Protein AF-A0AAN8XG85-F1 (afdb_monomer_lite)

pLDDT: mean 82.7, std 12.17, range [45.53, 94.12]

Sequence (70 aa):
VAHFVHKVLSVINIAQTAISSDNEAVIQWVRNDNSNIAYVRNRVAEIKELSDNYQIFHVPSEENPADFVT

Organism: Halocaridina rubra (NCBI:txid373956)

Secondary structure (DSSP, 8-state):
-HHHHHHHHTTS--S-EEEEES-HHHHHHHH------HHHHHHHHHHHHT-SSEEEEE--GGG-TTTS--

Foldseek 3Di:
DLVVCVVVCVVPPDPAAEDEDQPPVLLVCLVPVPDPDPVSNVVSVVVVVSDDHYHYDYDHPVGDPVNVPD

Structure (mmCIF, N/CA/C/O backbone):
data_AF-A0AAN8XG85-F1
#
_entry.id   AF-A0AAN8XG85-F1
#
loop_
_atom_site.group_PDB
_atom_site.id
_atom_site.type_symbol
_atom_site.label_atom_id
_atom_site.label_alt_id
_atom_site.label_comp_id
_atom_site.label_asym_id
_atom_site.label_entity_id
_atom_site.label_seq_id
_atom_site.pdbx_PDB_ins_code
_atom_site.Cartn_x
_atom_site.Cartn_y
_atom_site.Cartn_z
_atom_site.occupancy
_atom_site.B_iso_or_equiv
_atom_site.auth_seq_id
_atom_site.auth_comp_id
_atom_site.auth_asym_id
_atom_site.auth_atom_id
_atom_site.pdbx_PDB_model_num
ATOM 1 N N . VAL A 1 1 ? -6.473 3.481 -12.547 1.00 47.91 1 VAL A N 1
ATOM 2 C CA . VAL A 1 1 ? -5.002 3.293 -12.548 1.00 47.91 1 VAL A CA 1
ATOM 3 C C . VAL A 1 1 ? -4.618 1.891 -12.075 1.00 47.91 1 VAL A C 1
ATOM 5 O O . VAL A 1 1 ? -4.087 1.154 -12.892 1.00 47.91 1 VAL A O 1
ATOM 8 N N . ALA A 1 2 ? -4.993 1.457 -10.862 1.00 45.53 2 ALA A N 1
ATOM 9 C CA . ALA A 1 2 ? -4.694 0.105 -10.346 1.00 45.53 2 ALA A CA 1
ATOM 10 C C . ALA A 1 2 ? -5.115 -1.055 -11.281 1.00 45.53 2 ALA A C 1
ATOM 12 O O . ALA A 1 2 ? -4.307 -1.919 -11.597 1.00 45.53 2 ALA A O 1
ATOM 13 N N . HIS A 1 3 ? -6.337 -1.021 -11.828 1.00 50.91 3 HIS A N 1
ATOM 14 C CA . HIS A 1 3 ? -6.824 -2.047 -12.767 1.00 50.91 3 HIS A CA 1
ATOM 15 C C . HIS A 1 3 ? -6.043 -2.115 -14.097 1.00 50.91 3 HIS A C 1
ATOM 17 O O . HIS A 1 3 ? -5.889 -3.190 -14.672 1.00 50.91 3 HIS A O 1
ATOM 23 N N . PHE A 1 4 ? -5.551 -0.976 -14.601 1.00 61.69 4 PHE A N 1
ATOM 24 C CA . PHE A 1 4 ? -4.745 -0.935 -15.828 1.00 61.69 4 PHE A CA 1
ATOM 25 C C . PHE A 1 4 ? -3.357 -1.523 -15.580 1.00 61.69 4 PHE A C 1
ATOM 27 O O . PHE A 1 4 ? -2.895 -2.353 -16.356 1.00 61.69 4 PHE A O 1
ATOM 34 N N . VAL A 1 5 ? -2.743 -1.143 -14.457 1.00 63.12 5 VAL A N 1
ATOM 35 C CA . VAL A 1 5 ? -1.468 -1.699 -14.004 1.00 63.12 5 VAL A CA 1
ATOM 36 C C . VAL A 1 5 ? -1.596 -3.213 -13.850 1.00 63.12 5 VAL A C 1
ATOM 38 O O . VAL A 1 5 ? -0.840 -3.938 -14.480 1.00 63.12 5 VAL A O 1
ATOM 41 N N . HIS A 1 6 ? -2.624 -3.712 -13.161 1.00 62.19 6 HIS A N 1
ATOM 42 C CA . HIS A 1 6 ? -2.832 -5.153 -12.991 1.00 62.19 6 HIS A CA 1
ATOM 43 C C . HIS A 1 6 ? -2.951 -5.918 -14.326 1.00 62.19 6 HIS A C 1
ATOM 45 O O . HIS A 1 6 ? -2.354 -6.981 -14.489 1.00 62.19 6 HIS A O 1
ATOM 51 N N . LYS A 1 7 ? -3.643 -5.347 -15.323 1.00 67.00 7 LYS A N 1
ATOM 52 C CA . LYS A 1 7 ? -3.792 -5.943 -16.662 1.00 67.00 7 LYS A CA 1
ATOM 53 C C . LYS A 1 7 ? -2.501 -5.941 -17.492 1.00 67.00 7 LYS A C 1
ATOM 55 O O . LYS A 1 7 ? -2.307 -6.834 -18.305 1.00 67.00 7 LYS A O 1
ATOM 60 N N . VAL A 1 8 ? -1.641 -4.936 -17.335 1.00 68.62 8 VAL A N 1
ATOM 61 C CA . VAL A 1 8 ? -0.325 -4.894 -18.004 1.00 68.62 8 VAL A CA 1
ATOM 62 C C . VAL A 1 8 ? 0.659 -5.836 -17.310 1.00 68.62 8 VAL A C 1
ATOM 64 O O . VAL A 1 8 ? 1.438 -6.524 -17.965 1.00 68.62 8 VAL A O 1
ATOM 67 N N . LEU A 1 9 ? 0.585 -5.908 -15.983 1.00 64.88 9 LEU A N 1
ATOM 68 C CA . LEU A 1 9 ? 1.431 -6.755 -15.154 1.00 64.88 9 LEU A CA 1
ATOM 69 C C . LEU A 1 9 ? 1.126 -8.252 -15.317 1.00 64.88 9 LEU A C 1
ATOM 71 O O . LEU A 1 9 ? 2.033 -9.052 -15.141 1.00 64.88 9 LEU A O 1
ATOM 75 N N . SER A 1 10 ? -0.083 -8.651 -15.727 1.00 66.31 10 SER A N 1
ATOM 76 C CA . SER A 1 10 ? -0.420 -10.069 -15.955 1.00 66.31 10 SER A CA 1
ATOM 77 C C . SER A 1 10 ? 0.273 -10.704 -17.169 1.00 66.31 10 SER A C 1
ATOM 79 O O . SER A 1 10 ? 0.279 -11.926 -17.304 1.00 66.31 10 SER A O 1
ATOM 81 N N . VAL A 1 11 ? 0.866 -9.890 -18.048 1.00 77.06 11 VAL A N 1
ATOM 82 C CA . VAL A 1 11 ? 1.647 -10.343 -19.215 1.00 77.06 11 VAL A CA 1
ATOM 83 C C . VAL A 1 11 ? 3.149 -10.391 -18.913 1.00 77.06 11 VAL A C 1
ATOM 85 O O . VAL A 1 11 ? 3.927 -10.957 -19.680 1.00 77.06 11 VAL A O 1
ATOM 88 N N . ILE A 1 12 ? 3.566 -9.786 -17.800 1.00 76.50 12 ILE A N 1
ATOM 89 C CA . ILE A 1 12 ? 4.956 -9.689 -17.369 1.00 76.50 12 ILE A CA 1
ATOM 90 C C . ILE A 1 12 ? 5.169 -10.728 -16.272 1.00 76.50 12 ILE A C 1
ATOM 92 O O . ILE A 1 12 ? 4.410 -10.798 -15.311 1.00 76.50 12 ILE A O 1
ATOM 96 N N . ASN A 1 13 ? 6.220 -11.539 -16.395 1.00 77.88 13 ASN A N 1
ATOM 97 C CA . ASN A 1 13 ? 6.587 -12.462 -15.328 1.00 77.88 13 ASN A CA 1
ATOM 98 C C . ASN A 1 13 ? 7.242 -11.676 -14.181 1.00 77.88 13 ASN A C 1
ATOM 100 O O . ASN A 1 13 ? 8.453 -11.444 -14.182 1.00 77.88 13 ASN A O 1
ATOM 104 N N . ILE A 1 14 ? 6.424 -11.194 -13.249 1.00 76.06 14 ILE A N 1
ATOM 105 C CA . ILE A 1 14 ? 6.876 -10.414 -12.099 1.00 76.06 14 ILE A CA 1
ATOM 106 C C . ILE A 1 14 ? 7.382 -11.375 -11.036 1.00 76.06 14 ILE A C 1
ATOM 108 O O . ILE A 1 14 ? 6.611 -12.113 -10.432 1.00 76.06 14 ILE A O 1
ATOM 112 N N . ALA A 1 15 ? 8.691 -11.342 -10.796 1.00 81.00 15 ALA A N 1
ATOM 113 C CA . ALA A 1 15 ? 9.311 -12.162 -9.763 1.00 81.00 15 ALA A CA 1
ATOM 114 C C . ALA A 1 15 ? 8.914 -11.712 -8.346 1.00 81.00 15 ALA A C 1
ATOM 116 O O . ALA A 1 15 ? 8.785 -12.547 -7.454 1.00 81.00 15 ALA A O 1
ATOM 117 N N . GLN A 1 16 ? 8.742 -10.402 -8.134 1.00 80.88 16 GLN A N 1
ATOM 118 C CA . GLN A 1 16 ? 8.416 -9.827 -6.833 1.00 80.88 16 GLN A CA 1
ATOM 119 C C . GLN A 1 16 ? 7.810 -8.427 -6.970 1.00 80.88 16 GLN A C 1
ATOM 121 O O . GLN A 1 16 ? 8.202 -7.653 -7.844 1.00 80.88 16 GLN A O 1
ATOM 126 N N . THR A 1 17 ? 6.897 -8.089 -6.063 1.00 84.81 17 THR A N 1
ATOM 127 C CA . THR A 1 17 ? 6.346 -6.741 -5.908 1.00 84.81 17 THR A CA 1
ATOM 128 C C . THR A 1 17 ? 6.741 -6.135 -4.568 1.00 84.81 17 THR A C 1
ATOM 130 O O . THR A 1 17 ? 6.893 -6.837 -3.565 1.00 84.81 17 THR A O 1
ATOM 133 N N . ALA A 1 18 ? 6.864 -4.813 -4.531 1.00 87.88 18 ALA A N 1
ATOM 134 C CA . ALA A 1 18 ? 7.046 -4.068 -3.298 1.00 87.88 18 ALA A CA 1
ATOM 135 C C . ALA A 1 18 ? 6.142 -2.835 -3.262 1.00 87.88 18 ALA A C 1
ATOM 137 O O . ALA A 1 18 ? 5.833 -2.251 -4.300 1.00 87.88 18 ALA A O 1
ATOM 138 N N . ILE A 1 19 ? 5.736 -2.459 -2.053 1.00 88.56 19 ILE A N 1
ATOM 139 C CA . ILE A 1 19 ? 4.936 -1.277 -1.752 1.00 88.56 19 ILE A CA 1
ATOM 140 C C . ILE A 1 19 ? 5.772 -0.371 -0.851 1.00 88.56 19 ILE A C 1
ATOM 142 O O . ILE A 1 19 ? 6.243 -0.797 0.206 1.00 88.56 19 ILE A O 1
ATOM 146 N N . SER A 1 20 ? 5.928 0.885 -1.255 1.00 91.06 20 SER A N 1
ATOM 147 C CA . SER A 1 20 ? 6.633 1.902 -0.482 1.00 91.06 20 SER A CA 1
ATOM 148 C C . SER A 1 20 ? 5.764 3.133 -0.269 1.00 91.06 20 SER A C 1
ATOM 150 O O . SER A 1 20 ? 4.979 3.502 -1.141 1.00 91.06 20 SER A O 1
ATOM 152 N N . SER A 1 21 ? 5.902 3.763 0.893 1.00 92.19 21 SER A N 1
ATOM 153 C CA . SER A 1 21 ? 5.282 5.050 1.207 1.00 92.19 21 SER A CA 1
ATOM 154 C C . SER A 1 21 ? 6.159 5.804 2.200 1.00 92.19 21 SER A C 1
ATOM 156 O O . SER A 1 21 ? 6.805 5.188 3.047 1.00 92.19 21 SER A O 1
ATOM 158 N N . ASP A 1 22 ? 6.149 7.124 2.106 1.00 93.38 22 ASP A N 1
ATOM 159 C CA . ASP A 1 22 ? 6.732 8.051 3.077 1.00 93.38 22 ASP A CA 1
ATOM 160 C C . ASP A 1 22 ? 5.832 8.309 4.289 1.00 93.38 22 ASP A C 1
ATOM 162 O O . ASP A 1 22 ? 6.239 8.892 5.294 1.00 93.38 22 ASP A O 1
ATOM 166 N N . ASN A 1 23 ? 4.598 7.810 4.249 1.00 92.50 23 ASN A N 1
ATOM 167 C CA . ASN A 1 23 ? 3.696 7.883 5.377 1.00 92.50 23 ASN A CA 1
ATOM 168 C C . ASN A 1 23 ? 3.877 6.670 6.298 1.00 92.50 23 ASN A C 1
ATOM 170 O O . ASN A 1 23 ? 3.226 5.631 6.146 1.00 92.50 23 ASN A O 1
ATOM 174 N N . GLU A 1 24 ? 4.731 6.829 7.308 1.00 91.94 24 GLU A N 1
ATOM 175 C CA . GLU A 1 24 ? 5.001 5.807 8.326 1.00 91.94 24 GLU A CA 1
ATOM 176 C C . GLU A 1 24 ? 3.709 5.278 8.984 1.00 91.94 24 GLU A C 1
ATOM 178 O O . GLU A 1 24 ? 3.568 4.074 9.193 1.00 91.94 24 GLU A O 1
ATOM 183 N N . ALA A 1 25 ? 2.715 6.134 9.254 1.00 90.62 25 ALA A N 1
ATOM 184 C CA . ALA A 1 25 ? 1.459 5.699 9.873 1.00 90.62 25 ALA A CA 1
ATOM 185 C C . ALA A 1 25 ? 0.674 4.731 8.970 1.00 90.62 25 ALA A C 1
ATOM 187 O O . ALA A 1 25 ? 0.152 3.723 9.453 1.00 90.62 25 ALA A O 1
ATOM 188 N N . VAL A 1 26 ? 0.642 4.991 7.658 1.00 90.19 26 VAL A N 1
ATOM 189 C CA . VAL A 1 26 ? 0.026 4.090 6.672 1.00 90.19 26 VAL A CA 1
ATOM 190 C C . VAL A 1 26 ? 0.775 2.761 6.613 1.00 90.19 26 VAL A C 1
ATOM 192 O O . VAL A 1 26 ? 0.139 1.707 6.663 1.00 90.19 26 VAL A O 1
ATOM 195 N N . ILE A 1 27 ? 2.111 2.788 6.584 1.00 92.31 27 ILE A N 1
ATOM 196 C CA . ILE A 1 27 ? 2.935 1.570 6.617 1.00 92.31 27 ILE A CA 1
ATOM 197 C C . ILE A 1 27 ? 2.609 0.729 7.859 1.00 92.31 27 ILE A C 1
ATOM 199 O O . ILE A 1 27 ? 2.433 -0.488 7.757 1.00 92.31 27 ILE A O 1
ATOM 203 N N . GLN A 1 28 ? 2.469 1.363 9.026 1.00 91.56 28 GLN A N 1
ATOM 204 C CA . GLN A 1 28 ? 2.122 0.666 10.265 1.00 91.56 28 GLN A CA 1
ATOM 205 C C . GLN A 1 28 ? 0.702 0.090 10.250 1.00 91.56 28 GLN A C 1
ATOM 207 O O . GLN A 1 28 ? 0.512 -1.009 10.765 1.00 91.56 28 GLN A O 1
ATOM 212 N N . TRP A 1 29 ? -0.279 0.761 9.638 1.00 92.19 29 TRP A N 1
ATOM 213 C CA . TRP A 1 29 ? -1.631 0.206 9.478 1.00 92.19 29 TRP A CA 1
ATOM 214 C C . TRP A 1 29 ? -1.670 -1.003 8.547 1.00 92.19 29 TRP A C 1
ATOM 216 O O . TRP A 1 29 ? -2.380 -1.967 8.819 1.00 92.19 29 TRP A O 1
ATOM 226 N N . VAL A 1 30 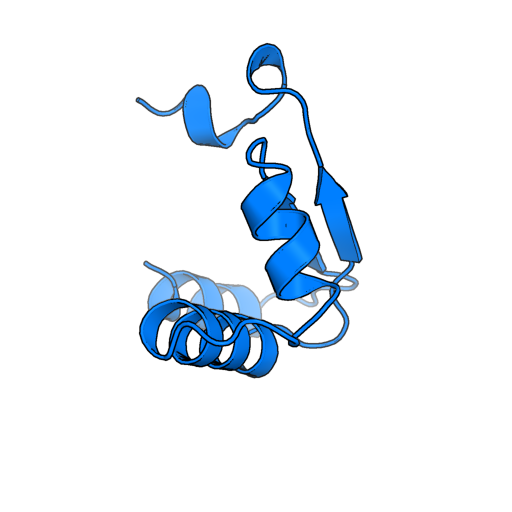? -0.898 -0.984 7.460 1.00 90.19 30 VAL A N 1
ATOM 227 C CA . VAL A 1 30 ? -0.857 -2.122 6.532 1.00 90.19 30 VAL A CA 1
ATOM 228 C C . VAL A 1 30 ? -0.145 -3.319 7.169 1.00 90.19 30 VAL A C 1
ATOM 230 O O . VAL A 1 30 ? -0.621 -4.451 7.049 1.00 90.19 30 VAL A O 1
ATOM 233 N N . ARG A 1 31 ? 0.945 -3.073 7.913 1.00 89.81 31 ARG A N 1
ATOM 234 C CA . ARG A 1 31 ? 1.651 -4.106 8.692 1.00 89.81 31 ARG A CA 1
ATOM 235 C C . ARG A 1 31 ? 0.793 -4.665 9.830 1.00 89.81 31 ARG A C 1
ATOM 237 O O . ARG A 1 31 ? 0.784 -5.874 10.041 1.00 89.81 31 ARG A O 1
ATOM 244 N N . ASN A 1 32 ? 0.060 -3.803 10.536 1.00 86.25 32 ASN A N 1
ATOM 245 C CA . ASN A 1 32 ? -0.726 -4.147 11.719 1.00 86.25 32 ASN A CA 1
ATOM 246 C C . ASN A 1 32 ? -2.196 -3.739 11.528 1.00 86.25 32 ASN A C 1
ATOM 248 O O . ASN A 1 32 ? -2.559 -2.577 11.705 1.00 86.25 32 ASN A O 1
ATOM 252 N N . ASP A 1 33 ? -3.069 -4.705 11.246 1.00 75.38 33 ASP A N 1
ATOM 253 C CA . ASP A 1 33 ? -4.485 -4.467 10.901 1.00 75.38 33 ASP A CA 1
ATOM 254 C C . ASP A 1 33 ? -5.411 -4.184 12.099 1.00 75.38 33 ASP A C 1
ATOM 256 O O . ASP A 1 33 ? -6.579 -4.564 12.135 1.00 75.38 33 ASP A O 1
ATOM 260 N N . ASN A 1 34 ? -4.887 -3.538 13.135 1.00 80.56 34 ASN A N 1
ATOM 261 C CA . ASN A 1 34 ? -5.592 -3.382 14.408 1.00 80.56 34 ASN A CA 1
ATOM 262 C C . ASN A 1 34 ? -6.293 -2.022 14.5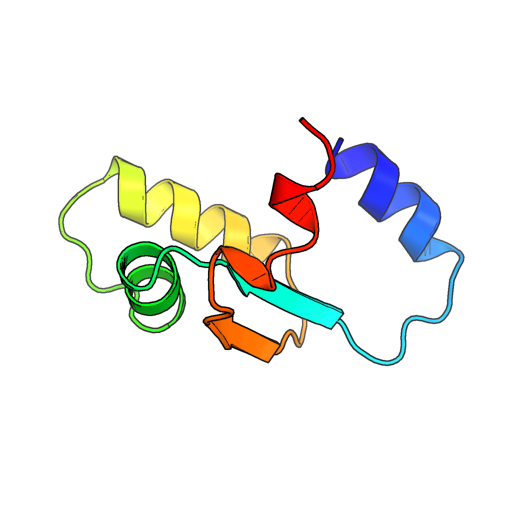28 1.00 80.56 34 ASN A C 1
ATOM 264 O O . ASN A 1 34 ? -6.611 -1.575 15.631 1.00 80.56 34 ASN A O 1
ATOM 268 N N . SER A 1 35 ? -6.516 -1.324 13.410 1.00 85.94 35 SER A N 1
ATOM 269 C CA . SER A 1 35 ? -7.190 -0.028 13.444 1.00 85.94 35 SER A CA 1
ATOM 270 C C . SER A 1 35 ? -8.661 -0.188 13.839 1.00 85.94 35 SER A C 1
ATOM 272 O O . SER A 1 35 ? -9.399 -1.015 13.302 1.00 85.94 35 SER A O 1
ATOM 274 N N . ASN A 1 36 ? -9.127 0.657 14.758 1.00 89.88 36 ASN A N 1
ATOM 275 C CA . ASN A 1 36 ? -10.545 0.729 15.122 1.00 89.88 36 ASN A CA 1
ATOM 276 C C . ASN A 1 36 ? -11.356 1.623 14.172 1.00 89.88 36 ASN A C 1
ATOM 278 O O . ASN A 1 36 ? -12.581 1.694 14.274 1.00 89.88 36 ASN A O 1
ATOM 282 N N . ILE A 1 37 ? -10.688 2.290 13.230 1.00 93.25 37 ILE A N 1
ATOM 283 C CA . ILE A 1 37 ? -11.314 3.192 12.269 1.00 93.25 37 ILE A CA 1
ATOM 284 C C . ILE A 1 37 ? -11.767 2.364 11.066 1.00 93.25 37 ILE A C 1
ATOM 286 O O . ILE A 1 37 ? -10.943 1.857 10.307 1.00 93.25 37 ILE A O 1
ATOM 290 N N . ALA A 1 38 ? -13.085 2.249 10.870 1.00 93.50 38 ALA A N 1
ATOM 291 C CA . ALA A 1 38 ? -13.673 1.422 9.812 1.00 93.50 38 ALA A CA 1
ATOM 2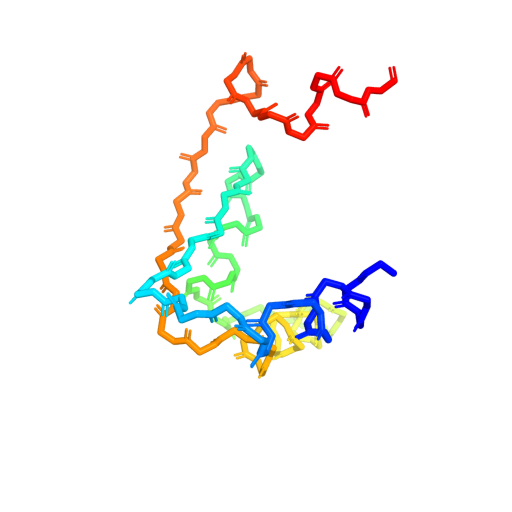92 C C . ALA A 1 38 ? -13.131 1.765 8.414 1.00 93.50 38 ALA A C 1
ATOM 294 O O . ALA A 1 38 ? -12.799 0.867 7.649 1.00 93.50 38 ALA A O 1
ATOM 295 N N . TYR A 1 39 ? -12.971 3.057 8.113 1.00 92.38 39 TYR A N 1
ATOM 296 C CA . TYR A 1 39 ? -12.386 3.501 6.849 1.00 92.38 39 TYR A CA 1
ATOM 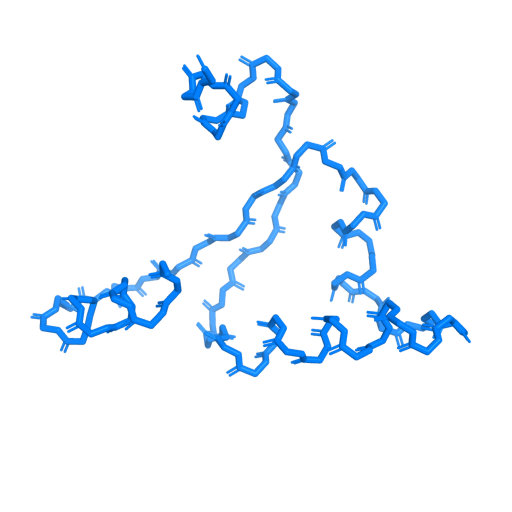297 C C . TYR A 1 39 ? -10.963 2.961 6.643 1.00 92.38 39 TYR A C 1
ATOM 299 O O . TYR A 1 39 ? -10.667 2.426 5.581 1.00 92.38 39 TYR A O 1
ATOM 307 N N . VAL A 1 40 ? -10.102 3.052 7.664 1.00 92.19 40 VAL A N 1
ATOM 308 C CA . VAL A 1 40 ? -8.717 2.563 7.587 1.00 92.19 40 VAL A CA 1
ATOM 309 C C . VAL A 1 40 ? -8.698 1.052 7.372 1.00 92.19 40 VAL A C 1
ATOM 311 O O . VAL A 1 40 ? -8.029 0.597 6.451 1.00 92.19 40 VAL A O 1
ATOM 314 N N . ARG A 1 41 ? -9.482 0.282 8.141 1.00 92.75 41 ARG A N 1
ATOM 315 C CA . ARG A 1 41 ? -9.575 -1.178 7.956 1.00 92.75 41 ARG A CA 1
ATOM 316 C C . ARG A 1 41 ? -10.014 -1.566 6.553 1.00 92.75 41 ARG A C 1
ATOM 318 O O . ARG A 1 41 ? -9.393 -2.425 5.944 1.00 92.75 41 ARG A O 1
ATOM 325 N N . ASN A 1 42 ? -11.054 -0.921 6.024 1.00 93.50 42 ASN A N 1
ATOM 326 C CA . ASN A 1 42 ? -11.562 -1.243 4.691 1.00 93.50 42 ASN A CA 1
ATOM 327 C C . ASN A 1 42 ? -10.493 -1.002 3.613 1.00 93.50 42 ASN A C 1
ATOM 329 O O . ASN A 1 42 ? -10.344 -1.812 2.705 1.00 93.50 42 ASN A O 1
ATOM 333 N N . ARG A 1 43 ? -9.712 0.078 3.741 1.00 92.19 43 ARG A N 1
ATOM 334 C CA . ARG A 1 43 ? -8.605 0.374 2.821 1.00 92.19 43 ARG A CA 1
ATOM 335 C C . ARG A 1 43 ? -7.432 -0.589 2.976 1.00 92.19 43 ARG A C 1
ATOM 337 O O . ARG A 1 43 ? -6.869 -1.008 1.975 1.00 92.19 43 ARG A O 1
ATOM 344 N N . VAL A 1 44 ? -7.063 -0.947 4.206 1.00 91.44 44 VAL A N 1
ATOM 345 C CA . VAL A 1 44 ? -5.998 -1.931 4.463 1.00 91.44 44 VAL A CA 1
ATOM 346 C C . VAL A 1 44 ? -6.384 -3.303 3.907 1.00 91.44 44 VAL A C 1
ATOM 348 O O . VAL A 1 44 ? -5.545 -3.956 3.291 1.00 91.44 44 VAL A O 1
ATOM 351 N N . ALA A 1 45 ? -7.646 -3.712 4.060 1.00 90.31 45 ALA A N 1
ATOM 352 C CA . ALA A 1 45 ? -8.165 -4.950 3.485 1.00 90.31 45 ALA A CA 1
ATOM 353 C C . ALA A 1 45 ? -8.058 -4.954 1.952 1.00 90.31 45 ALA A C 1
ATOM 355 O O . ALA A 1 45 ? -7.514 -5.900 1.391 1.00 90.31 45 ALA A O 1
ATOM 356 N N . GLU A 1 46 ? -8.479 -3.870 1.291 1.00 91.00 46 GLU A N 1
ATOM 357 C CA . GLU A 1 46 ? -8.359 -3.712 -0.166 1.00 91.00 46 GLU A CA 1
ATOM 358 C C . GLU A 1 46 ? -6.891 -3.775 -0.630 1.00 91.00 46 GLU A C 1
ATOM 360 O O . GLU A 1 46 ? -6.569 -4.473 -1.588 1.00 91.00 46 GLU A O 1
ATOM 365 N N . ILE A 1 47 ? -5.971 -3.104 0.078 1.00 88.25 47 ILE A N 1
ATOM 366 C CA . ILE A 1 47 ? -4.530 -3.155 -0.229 1.00 88.25 47 ILE A CA 1
ATOM 367 C C . ILE A 1 47 ? -4.003 -4.592 -0.143 1.00 88.25 47 ILE A C 1
ATOM 369 O O . ILE A 1 47 ? -3.258 -5.022 -1.023 1.00 88.25 47 ILE A O 1
ATOM 373 N N . LYS A 1 48 ? -4.380 -5.335 0.903 1.00 86.94 48 LYS A N 1
ATOM 374 C CA . LYS A 1 48 ? -3.938 -6.721 1.105 1.00 86.94 48 LYS A CA 1
ATOM 375 C C . LYS A 1 48 ? -4.527 -7.684 0.081 1.00 86.94 48 LYS A C 1
ATOM 377 O O . LYS A 1 48 ? -3.813 -8.576 -0.352 1.00 86.94 48 LYS A O 1
ATOM 382 N N . GLU A 1 49 ? -5.786 -7.5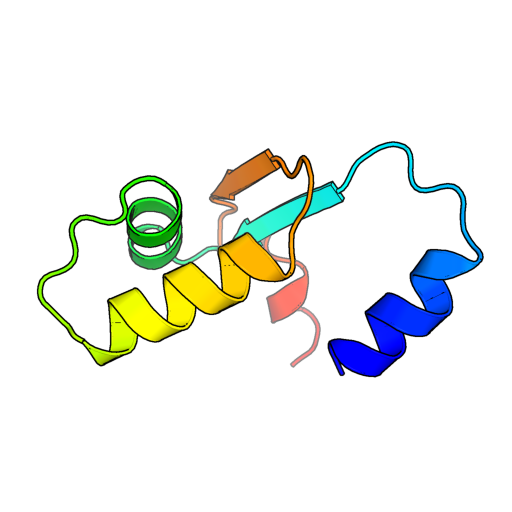04 -0.309 1.00 87.19 49 GLU A N 1
ATOM 383 C CA . GLU A 1 49 ? -6.444 -8.332 -1.329 1.00 87.19 49 GLU A CA 1
ATOM 384 C C . GLU A 1 49 ? -5.810 -8.146 -2.714 1.00 87.19 49 GLU A C 1
ATOM 386 O O . GLU A 1 49 ? -5.672 -9.101 -3.471 1.00 87.19 49 GLU A O 1
ATOM 391 N N . LEU A 1 50 ? -5.387 -6.923 -3.040 1.00 82.12 50 LEU A N 1
ATOM 392 C CA . LEU A 1 50 ? -4.788 -6.599 -4.336 1.00 82.12 50 LEU A CA 1
ATOM 393 C C . LEU A 1 50 ? -3.300 -6.962 -4.449 1.00 82.12 50 LEU A C 1
ATOM 395 O O . LEU A 1 50 ? -2.725 -6.817 -5.530 1.00 82.12 50 LEU A O 1
ATOM 399 N N . SER A 1 51 ? -2.664 -7.382 -3.354 1.00 77.31 51 SER A N 1
ATOM 400 C CA . SER A 1 51 ? -1.210 -7.515 -3.278 1.00 77.31 51 SER A CA 1
ATOM 401 C C . SER A 1 51 ? -0.811 -8.915 -2.810 1.00 77.31 51 SER A C 1
ATOM 403 O O . SER A 1 51 ? -0.789 -9.198 -1.614 1.00 77.31 51 SER A O 1
ATOM 405 N N . ASP A 1 52 ? -0.421 -9.776 -3.749 1.00 70.44 52 ASP A N 1
ATOM 406 C CA . ASP A 1 52 ? 0.139 -11.096 -3.444 1.00 70.44 52 ASP A CA 1
ATOM 407 C C . ASP A 1 52 ? 1.661 -11.010 -3.230 1.00 70.44 52 ASP A C 1
ATOM 409 O O . ASP A 1 52 ? 2.376 -10.422 -4.039 1.00 70.44 52 ASP A O 1
ATOM 413 N N . ASN A 1 53 ? 2.176 -11.617 -2.151 1.00 75.62 53 ASN A N 1
ATOM 414 C CA . ASN A 1 53 ? 3.619 -11.757 -1.866 1.00 75.62 53 ASN A CA 1
ATOM 415 C C . ASN A 1 53 ? 4.450 -10.461 -2.009 1.00 75.62 53 ASN A C 1
ATOM 417 O O . ASN A 1 53 ? 5.545 -10.458 -2.579 1.00 75.62 53 ASN A O 1
ATOM 421 N N . TYR A 1 54 ? 3.954 -9.351 -1.459 1.00 83.94 54 TYR A N 1
ATOM 422 C CA . TYR A 1 54 ? 4.656 -8.070 -1.498 1.00 83.94 54 TYR A CA 1
ATOM 423 C C . TYR A 1 54 ? 5.535 -7.823 -0.268 1.00 83.94 54 TYR A C 1
ATOM 425 O O . TYR A 1 54 ? 5.239 -8.258 0.846 1.00 83.94 54 TYR A O 1
ATOM 433 N N . GLN A 1 55 ? 6.607 -7.057 -0.465 1.00 88.25 55 GLN A N 1
ATOM 434 C CA . GLN A 1 55 ? 7.332 -6.407 0.630 1.00 88.25 55 GLN A CA 1
ATOM 435 C C . GLN A 1 55 ? 6.774 -5.007 0.872 1.00 88.25 55 GLN A C 1
ATOM 437 O O . GLN A 1 55 ? 6.398 -4.325 -0.078 1.00 88.25 55 GLN A O 1
ATOM 442 N N . ILE A 1 56 ? 6.749 -4.561 2.129 1.00 89.06 56 ILE A N 1
ATOM 443 C CA . ILE A 1 56 ? 6.315 -3.208 2.485 1.00 89.06 56 ILE A CA 1
ATOM 444 C C . ILE A 1 56 ? 7.358 -2.479 3.324 1.00 89.06 56 ILE A C 1
ATOM 446 O O . ILE A 1 56 ? 7.773 -2.960 4.387 1.00 89.06 56 ILE A O 1
ATOM 450 N N . PHE A 1 57 ? 7.768 -1.300 2.865 1.00 92.31 57 PHE A N 1
ATOM 451 C CA . PHE A 1 57 ? 8.784 -0.493 3.532 1.00 92.31 57 PHE A CA 1
ATOM 452 C C . PHE A 1 57 ? 8.473 1.000 3.488 1.00 92.31 57 PHE A C 1
ATOM 454 O O . PHE A 1 57 ? 7.769 1.491 2.612 1.00 92.31 57 PHE A O 1
ATOM 461 N N . HIS A 1 58 ? 9.001 1.705 4.482 1.00 94.12 58 HIS A N 1
ATOM 462 C CA . HIS A 1 58 ? 8.996 3.156 4.504 1.00 94.12 58 HIS A CA 1
ATOM 463 C C . HIS A 1 58 ? 10.119 3.685 3.602 1.00 94.12 58 HIS A C 1
ATOM 465 O O . HIS A 1 58 ? 11.202 3.092 3.570 1.00 94.12 58 HIS A O 1
ATOM 471 N N . VAL A 1 59 ? 9.869 4.789 2.901 1.00 94.06 59 VAL A N 1
ATOM 472 C CA . VAL A 1 59 ? 10.873 5.542 2.135 1.00 94.06 59 VAL A CA 1
ATOM 473 C C . VAL A 1 59 ? 10.760 7.025 2.506 1.00 94.06 59 VAL A C 1
ATOM 475 O O . VAL A 1 59 ? 9.641 7.511 2.542 1.00 94.06 59 VAL A O 1
ATOM 478 N N . PRO A 1 60 ? 11.847 7.758 2.808 1.00 93.25 60 PRO A N 1
ATOM 479 C CA . PRO A 1 60 ? 11.764 9.201 3.066 1.00 93.25 60 PRO A CA 1
ATOM 480 C C . PRO A 1 60 ? 11.092 9.959 1.912 1.00 93.25 60 PRO A C 1
ATOM 482 O O . PRO A 1 60 ? 11.254 9.564 0.758 1.00 93.25 60 PRO A O 1
ATOM 485 N N . SER A 1 61 ? 10.380 11.056 2.195 1.00 91.00 61 SER A N 1
ATOM 486 C CA . SER A 1 61 ? 9.674 11.837 1.164 1.00 91.00 61 SER A CA 1
ATOM 487 C C . SER A 1 61 ? 10.613 12.333 0.057 1.00 91.00 61 SER A C 1
ATOM 489 O O . SER A 1 61 ? 10.250 12.316 -1.113 1.00 91.00 61 SER A O 1
ATOM 491 N N . GLU A 1 62 ? 11.855 12.702 0.387 1.00 90.50 62 GLU A N 1
ATOM 492 C CA . GLU A 1 62 ? 12.863 13.129 -0.596 1.00 90.50 62 GLU A CA 1
ATOM 493 C C . GLU A 1 62 ? 13.298 12.006 -1.549 1.00 90.50 62 GLU A C 1
ATOM 495 O O . GLU A 1 62 ? 13.853 12.277 -2.613 1.00 90.50 62 GLU A O 1
ATOM 500 N N . GLU A 1 63 ? 13.065 10.753 -1.162 1.00 89.81 63 GLU A N 1
ATOM 501 C CA . GLU A 1 63 ? 13.396 9.549 -1.922 1.00 89.81 63 GLU A CA 1
ATOM 502 C C . GLU A 1 63 ? 12.145 8.862 -2.490 1.00 89.81 63 GLU A C 1
ATOM 504 O O . GLU A 1 63 ? 12.267 7.853 -3.189 1.00 89.81 63 GLU A O 1
ATOM 509 N N . ASN A 1 64 ? 10.945 9.384 -2.216 1.00 89.25 64 ASN A N 1
ATOM 510 C CA . ASN A 1 64 ? 9.695 8.795 -2.667 1.00 89.25 64 ASN A CA 1
ATOM 511 C C . ASN A 1 64 ? 9.458 9.123 -4.150 1.00 89.25 64 ASN A C 1
ATOM 513 O O . ASN A 1 64 ? 9.108 10.256 -4.493 1.00 89.25 64 ASN A O 1
ATOM 517 N N . PRO A 1 65 ? 9.566 8.140 -5.063 1.00 85.44 65 PRO A N 1
ATOM 518 C CA . PRO A 1 65 ? 9.419 8.408 -6.484 1.00 85.44 65 PRO A CA 1
ATOM 519 C C . PRO A 1 65 ? 8.018 8.887 -6.873 1.00 85.44 65 PRO A C 1
ATOM 521 O O . PRO A 1 65 ? 7.857 9.490 -7.935 1.00 85.44 65 PRO A O 1
ATOM 524 N N . ALA A 1 66 ? 7.013 8.630 -6.028 1.00 86.62 66 ALA A N 1
ATOM 525 C CA . ALA A 1 66 ? 5.654 9.107 -6.244 1.00 86.62 66 ALA A CA 1
ATOM 526 C C . ALA A 1 66 ? 5.539 10.638 -6.136 1.00 86.62 66 ALA A C 1
ATOM 528 O O . ALA A 1 66 ? 4.688 11.208 -6.812 1.00 86.62 66 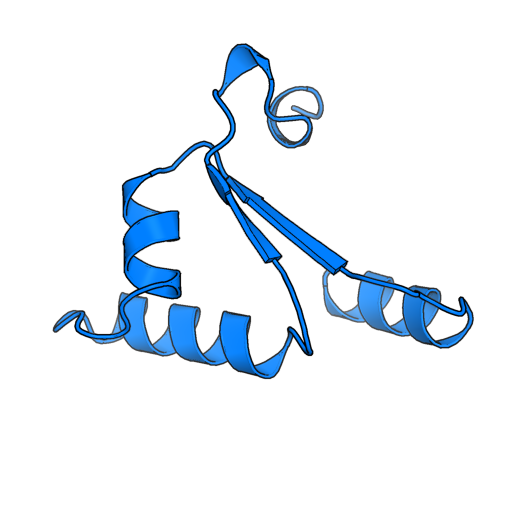ALA A O 1
ATOM 529 N N . ASP A 1 67 ? 6.416 11.293 -5.369 1.00 87.19 67 ASP A N 1
ATOM 530 C CA . ASP A 1 67 ? 6.370 12.744 -5.146 1.00 87.19 67 ASP A CA 1
ATOM 531 C C . ASP A 1 67 ? 7.141 13.535 -6.217 1.00 87.19 67 ASP A C 1
ATOM 533 O O . ASP A 1 67 ? 6.914 14.730 -6.409 1.00 87.19 67 ASP A O 1
ATOM 537 N N . PHE A 1 68 ? 8.014 12.883 -6.996 1.00 81.00 68 PHE A N 1
ATOM 538 C CA . PHE A 1 68 ? 8.656 13.529 -8.151 1.00 81.00 68 PHE A CA 1
ATOM 539 C C . PHE A 1 68 ? 7.685 13.778 -9.309 1.00 81.00 68 PHE A C 1
ATOM 541 O O . PHE A 1 68 ? 7.969 14.591 -10.189 1.00 81.00 68 PHE A O 1
ATOM 548 N N . VAL A 1 69 ? 6.559 13.062 -9.336 1.00 64.44 69 VAL A N 1
ATOM 549 C CA . VAL A 1 69 ? 5.539 13.161 -10.382 1.00 64.44 69 VAL A CA 1
ATOM 550 C C . VAL A 1 69 ? 4.371 13.987 -9.846 1.00 64.44 69 VAL A C 1
ATOM 552 O O . VAL A 1 69 ? 3.278 13.461 -9.640 1.00 64.44 69 VAL A O 1
ATOM 555 N N . THR A 1 70 ? 4.611 15.278 -9.603 1.00 53.78 70 THR A N 1
ATOM 556 C CA . THR A 1 70 ? 3.562 16.230 -9.198 1.00 53.78 70 THR A CA 1
ATOM 557 C C . THR A 1 70 ? 3.444 17.390 -10.175 1.00 53.78 70 THR A C 1
ATOM 559 O O . THR A 1 70 ? 4.497 17.905 -10.612 1.00 53.78 70 THR A O 1
#

Radius of gyration: 13.42 Å; chains: 1; bounding box: 27×29×34 Å